Protein AF-A0A5C6MHR4-F1 (afdb_monomer)

Radius of gyration: 21.27 Å; Cα contacts (8 Å, |Δi|>4): 94; chains: 1; bounding box: 44×34×72 Å

Nearest PDB structures (foldseek):
  4ddq-assembly1_B  TM=9.505E-01  e=1.169E-05  Bacillus subtilis
  6qx2-assembly2_J  TM=9.614E-01  e=1.724E-05  Staphylococcus aureus
  4i3h-assembly1_B  TM=9.473E-01  e=3.292E-05  Streptococcus pneumoniae TIGR4
  4tma-assembly1_A  TM=9.411E-01  e=3.996E-05  Escherichia coli str. K-12 substr. MC4100
  2nov-assembly2_D  TM=8.495E-01  e=3.603E-04  Streptococcus pneumoniae

Foldseek 3Di:
DDDPPDDLVNVCVVVVADDDPQDFDWDDSVQRSVCVVPVDGDIDTHFDWDWDDDPDDIDIDTDTDDPPDDPVNVLVVVVVCVVVVVDPDDDSPPDPDDDDDDDPDDDDDDDDDDDD

Structure (mmCIF, N/CA/C/O backbone):
data_AF-A0A5C6MHR4-F1
#
_entry.id   AF-A0A5C6MHR4-F1
#
loop_
_atom_site.group_PDB
_atom_site.id
_atom_site.type_symbol
_atom_site.label_atom_id
_atom_site.label_alt_id
_atom_site.label_comp_id
_atom_site.label_asym_id
_atom_site.label_entity_id
_atom_site.label_seq_id
_atom_site.pdbx_PDB_ins_code
_atom_site.Cartn_x
_atom_site.Cartn_y
_atom_site.Cartn_z
_atom_site.occupancy
_atom_site.B_iso_or_equiv
_atom_site.auth_seq_id
_atom_site.auth_comp_id
_atom_site.auth_asym_id
_atom_site.auth_atom_id
_atom_site.pdbx_PDB_model_num
ATOM 1 N N . MET A 1 1 ? 19.657 -18.359 -23.444 1.00 44.59 1 MET A N 1
ATOM 2 C CA . MET A 1 1 ? 19.678 -17.379 -24.549 1.00 44.59 1 MET A CA 1
ATOM 3 C C . MET A 1 1 ? 19.211 -16.062 -23.973 1.00 44.59 1 MET A C 1
ATOM 5 O O . MET A 1 1 ? 18.094 -16.013 -23.486 1.00 44.59 1 MET A O 1
ATOM 9 N N . ILE A 1 2 ? 20.084 -15.060 -23.916 1.00 52.91 2 ILE A N 1
ATOM 10 C CA . ILE A 1 2 ? 19.720 -13.707 -23.485 1.00 52.91 2 ILE A CA 1
ATOM 11 C C . ILE A 1 2 ? 19.363 -12.974 -24.775 1.00 52.91 2 ILE A C 1
ATOM 13 O O . ILE A 1 2 ? 20.217 -12.885 -25.653 1.00 52.91 2 ILE A O 1
ATOM 17 N N . ALA A 1 3 ? 18.109 -12.555 -24.928 1.00 64.62 3 ALA A N 1
ATOM 18 C CA . ALA A 1 3 ? 17.693 -11.705 -26.037 1.00 64.62 3 ALA A CA 1
ATOM 19 C C . ALA A 1 3 ? 18.057 -10.254 -25.670 1.00 64.62 3 ALA A C 1
ATOM 21 O O . ALA A 1 3 ? 17.495 -9.734 -24.707 1.00 64.62 3 ALA A O 1
ATOM 22 N N . PRO A 1 4 ? 19.033 -9.623 -26.347 1.00 72.56 4 PRO A N 1
ATOM 23 C CA . PRO A 1 4 ? 19.492 -8.278 -25.998 1.00 72.56 4 PRO A CA 1
ATOM 24 C C . PRO A 1 4 ? 18.515 -7.176 -26.440 1.00 72.56 4 PRO A C 1
ATOM 26 O O . PRO A 1 4 ? 18.553 -6.085 -25.879 1.00 72.56 4 PRO A O 1
ATOM 29 N N . ASP A 1 5 ? 17.622 -7.472 -27.388 1.00 77.69 5 ASP A N 1
ATOM 30 C CA . ASP A 1 5 ? 16.669 -6.526 -27.979 1.00 77.69 5 ASP A CA 1
ATOM 31 C C . ASP A 1 5 ? 15.258 -6.703 -27.391 1.00 77.69 5 ASP A C 1
ATOM 33 O O . ASP A 1 5 ? 14.301 -6.959 -28.118 1.00 77.69 5 ASP A O 1
ATOM 37 N N . VAL A 1 6 ? 15.124 -6.631 -26.062 1.00 81.38 6 VAL A N 1
ATOM 38 C CA . VAL A 1 6 ? 13.813 -6.737 -25.400 1.00 81.38 6 VAL A CA 1
ATOM 39 C C . VAL A 1 6 ? 13.127 -5.375 -25.345 1.00 81.38 6 VAL A C 1
ATOM 41 O O . VAL A 1 6 ? 13.749 -4.359 -25.012 1.00 81.38 6 VAL A O 1
ATOM 44 N N . THR A 1 7 ? 11.833 -5.337 -25.648 1.00 85.62 7 THR A N 1
ATOM 45 C CA . THR A 1 7 ? 11.036 -4.123 -25.460 1.00 85.62 7 THR A CA 1
ATOM 46 C C . THR A 1 7 ? 10.622 -3.972 -23.995 1.00 85.62 7 THR A C 1
ATOM 48 O O . THR A 1 7 ? 10.558 -4.936 -23.232 1.00 85.62 7 THR A O 1
ATOM 51 N N . LEU A 1 8 ? 10.324 -2.740 -23.571 1.00 83.75 8 LEU A N 1
ATOM 52 C CA . LEU A 1 8 ? 9.879 -2.488 -22.197 1.00 83.75 8 LEU A CA 1
ATOM 53 C C . LEU A 1 8 ? 8.577 -3.228 -21.862 1.00 83.75 8 LEU A C 1
ATOM 55 O O . LEU A 1 8 ? 8.381 -3.638 -20.723 1.00 83.75 8 LEU A O 1
ATOM 59 N N . ASP A 1 9 ? 7.687 -3.375 -22.837 1.00 84.75 9 ASP A N 1
ATOM 60 C CA . ASP A 1 9 ? 6.383 -3.991 -22.614 1.00 84.75 9 ASP A CA 1
ATOM 61 C C . ASP A 1 9 ? 6.531 -5.505 -22.389 1.00 84.75 9 ASP A C 1
ATOM 63 O O . ASP A 1 9 ? 5.953 -6.035 -21.445 1.00 84.75 9 ASP A O 1
ATOM 67 N N . GLU A 1 10 ? 7.420 -6.170 -23.133 1.00 85.75 10 GLU A N 1
ATOM 68 C CA . GLU A 1 10 ? 7.812 -7.566 -22.878 1.00 85.75 10 GLU A CA 1
ATOM 69 C C . GLU A 1 10 ? 8.516 -7.727 -21.520 1.00 85.75 10 GLU A C 1
ATOM 71 O O . GLU A 1 10 ? 8.313 -8.715 -20.813 1.00 85.75 10 GLU A O 1
ATOM 76 N N . LEU A 1 11 ? 9.318 -6.738 -21.105 1.00 84.50 11 LEU A N 1
ATOM 77 C CA . LEU A 1 11 ? 9.938 -6.741 -19.779 1.00 84.50 11 LEU A CA 1
ATOM 78 C C . LEU A 1 11 ? 8.890 -6.633 -18.662 1.00 84.50 11 LEU A C 1
ATOM 80 O O . LEU A 1 11 ? 9.028 -7.295 -17.634 1.00 84.50 11 LEU A O 1
ATOM 84 N N . LEU A 1 12 ? 7.845 -5.830 -18.863 1.00 86.31 12 LEU A N 1
ATOM 85 C CA . LEU A 1 12 ? 6.740 -5.671 -17.916 1.00 86.31 12 LEU A CA 1
ATOM 86 C C . LEU A 1 12 ? 5.842 -6.911 -17.834 1.00 86.31 12 LEU A C 1
ATOM 88 O O . LEU A 1 12 ? 5.246 -7.148 -16.787 1.00 86.31 12 LEU A O 1
ATOM 92 N N . GLU A 1 13 ? 5.753 -7.723 -18.888 1.00 86.12 13 GLU A N 1
ATOM 93 C CA . GLU A 1 13 ? 5.050 -9.012 -18.825 1.00 86.12 13 GLU A CA 1
ATOM 94 C C . GLU A 1 13 ? 5.767 -10.010 -17.908 1.00 86.12 13 GLU A C 1
ATOM 96 O O . GLU A 1 13 ? 5.124 -10.742 -17.155 1.00 86.12 13 GLU A O 1
ATOM 101 N N . VAL A 1 14 ? 7.103 -10.016 -17.934 1.00 86.94 14 VAL A N 1
ATOM 102 C CA . VAL A 1 14 ? 7.918 -10.897 -17.083 1.00 86.94 14 VAL A CA 1
ATOM 103 C C . VAL A 1 14 ? 8.061 -10.335 -15.666 1.00 86.94 14 VAL A C 1
ATOM 105 O O . VAL A 1 14 ? 8.014 -11.085 -14.691 1.00 86.94 14 VAL A O 1
ATOM 108 N N . MET A 1 15 ? 8.240 -9.019 -15.539 1.00 85.56 15 MET A N 1
ATOM 109 C CA . MET A 1 15 ? 8.399 -8.306 -14.271 1.00 85.56 15 MET A CA 1
ATOM 110 C C . MET A 1 15 ? 7.378 -7.165 -14.162 1.00 85.56 15 MET A C 1
ATOM 112 O O . MET A 1 15 ? 7.706 -6.007 -14.432 1.00 85.56 15 MET A O 1
ATOM 116 N N . PRO A 1 16 ? 6.141 -7.465 -13.728 1.00 83.94 16 PRO A N 1
ATOM 117 C CA . PRO A 1 16 ? 5.051 -6.490 -13.706 1.00 83.94 16 PRO A CA 1
ATOM 118 C C . PRO A 1 16 ? 5.252 -5.358 -12.696 1.00 83.94 16 PRO A C 1
ATOM 120 O O . PRO A 1 16 ? 4.640 -4.299 -12.838 1.00 83.94 16 PRO A O 1
ATOM 123 N N . GLY A 1 17 ? 6.089 -5.547 -11.675 1.00 84.62 17 GLY A N 1
ATOM 124 C CA . GLY A 1 17 ? 6.376 -4.505 -10.703 1.00 84.62 17 GLY A CA 1
ATOM 125 C C . GLY A 1 17 ? 7.221 -4.962 -9.517 1.00 84.62 17 GLY A C 1
ATOM 126 O O . GLY A 1 17 ? 7.592 -6.133 -9.424 1.00 84.62 17 GLY A O 1
ATOM 127 N N . PRO A 1 18 ? 7.540 -4.026 -8.611 1.00 85.06 18 PRO A N 1
ATOM 128 C CA . PRO A 1 18 ? 8.306 -4.310 -7.407 1.00 85.06 18 PRO A CA 1
ATOM 129 C C . PRO A 1 18 ? 7.481 -5.123 -6.405 1.00 85.06 18 PRO A C 1
ATOM 131 O O . PRO A 1 18 ? 6.302 -4.842 -6.191 1.00 85.06 18 PRO A O 1
ATOM 134 N N . ASP A 1 19 ? 8.130 -6.088 -5.762 1.00 87.50 19 ASP A N 1
ATOM 135 C CA . ASP A 1 19 ? 7.542 -6.872 -4.681 1.00 87.50 19 ASP A CA 1
ATOM 136 C C . ASP A 1 19 ? 7.956 -6.288 -3.324 1.00 87.50 19 ASP A C 1
ATOM 138 O O . ASP A 1 19 ? 9.141 -6.049 -3.070 1.00 87.50 19 ASP A O 1
ATOM 142 N N . PHE A 1 20 ? 6.977 -6.011 -2.461 1.00 88.25 20 PHE A N 1
ATOM 143 C CA . PHE A 1 20 ? 7.213 -5.455 -1.130 1.00 88.25 20 PHE A CA 1
ATOM 144 C C . PHE A 1 20 ? 7.001 -6.549 -0.077 1.00 88.25 20 PHE A C 1
ATOM 146 O O . PHE A 1 20 ? 5.938 -7.167 -0.057 1.00 88.25 20 PHE A O 1
ATOM 153 N N . PRO A 1 21 ? 7.938 -6.7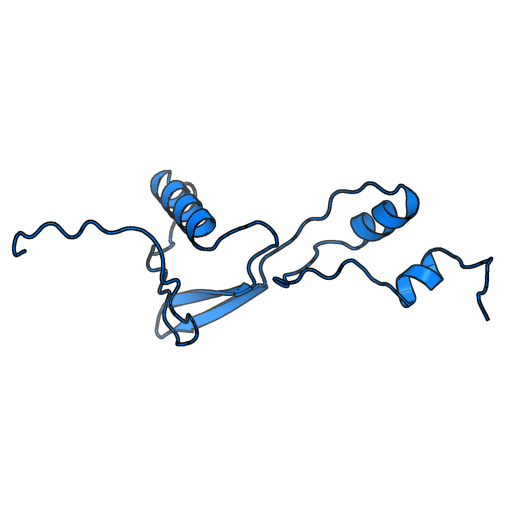53 0.870 1.00 85.31 21 PRO A N 1
ATOM 154 C CA . PRO A 1 21 ? 7.874 -7.867 1.824 1.00 85.31 21 PRO A CA 1
ATOM 155 C C . PRO A 1 21 ? 6.682 -7.781 2.790 1.00 85.31 21 PRO A C 1
ATOM 157 O O . PRO A 1 21 ? 6.264 -8.784 3.358 1.00 85.31 21 PRO A O 1
ATOM 160 N N . THR A 1 22 ? 6.138 -6.581 2.992 1.00 83.19 22 THR A N 1
ATOM 161 C CA . THR A 1 22 ? 4.959 -6.323 3.831 1.00 83.19 22 THR A CA 1
ATOM 162 C C . THR A 1 22 ? 3.639 -6.438 3.060 1.00 83.19 22 THR A C 1
ATOM 164 O O . THR A 1 22 ? 2.573 -6.268 3.650 1.00 83.19 22 THR A O 1
ATOM 167 N N . GLY A 1 23 ? 3.699 -6.705 1.751 1.00 85.62 23 GLY A N 1
ATOM 168 C CA . GLY A 1 23 ? 2.551 -6.701 0.854 1.00 85.62 23 GLY A CA 1
ATOM 169 C C . GLY A 1 23 ? 2.026 -5.292 0.575 1.00 85.62 23 GLY A C 1
ATOM 170 O O . GLY A 1 23 ? 2.780 -4.318 0.485 1.00 85.62 23 GLY A O 1
ATOM 171 N N . GLY A 1 24 ? 0.707 -5.184 0.441 1.00 86.19 24 GLY A N 1
ATOM 172 C CA . GLY A 1 24 ? 0.004 -3.970 0.062 1.00 86.19 24 GLY A CA 1
ATOM 173 C C . GLY A 1 24 ? -0.427 -3.960 -1.402 1.00 86.19 24 GLY A C 1
ATOM 174 O O . GLY A 1 24 ? -0.278 -4.920 -2.157 1.00 86.19 24 GLY A O 1
ATOM 175 N N . ILE A 1 25 ? -1.035 -2.847 -1.793 1.00 88.38 25 ILE A N 1
ATOM 176 C CA . ILE A 1 25 ? -1.593 -2.642 -3.125 1.00 88.38 25 ILE A CA 1
ATOM 177 C C . ILE A 1 25 ? -0.890 -1.438 -3.742 1.00 88.38 25 ILE A C 1
ATOM 179 O O . ILE A 1 25 ? -0.979 -0.327 -3.214 1.00 88.38 25 ILE A O 1
ATOM 183 N N . ILE A 1 26 ? -0.203 -1.652 -4.865 1.00 89.75 26 ILE A N 1
ATOM 184 C CA . ILE A 1 26 ? 0.359 -0.559 -5.660 1.00 89.75 26 ILE A CA 1
ATOM 185 C C . ILE A 1 26 ? -0.777 0.089 -6.451 1.00 89.75 26 ILE A C 1
ATOM 187 O O . ILE A 1 26 ? -1.429 -0.541 -7.284 1.00 89.75 26 ILE A O 1
ATOM 191 N N . CYS A 1 27 ? -1.018 1.366 -6.188 1.00 86.44 27 CYS A N 1
ATOM 192 C CA . CYS A 1 27 ? -2.034 2.148 -6.870 1.00 86.44 27 CYS A CA 1
ATOM 193 C C . CYS A 1 27 ? -1.452 2.761 -8.150 1.00 86.44 27 CYS A C 1
ATOM 195 O O . CYS A 1 27 ? -0.775 3.787 -8.107 1.00 86.44 27 CYS A O 1
ATOM 197 N N . GLY A 1 28 ? -1.777 2.152 -9.293 1.00 83.12 28 GLY A N 1
ATOM 198 C CA . GLY A 1 28 ? -1.487 2.682 -10.627 1.00 83.12 28 GLY A CA 1
ATOM 199 C C . GLY A 1 28 ? -0.220 2.112 -11.274 1.00 83.12 28 GLY A C 1
ATOM 200 O O . GLY A 1 28 ? 0.865 2.145 -10.703 1.00 83.12 28 GLY A O 1
ATOM 201 N N . GLY A 1 29 ? -0.353 1.635 -12.517 1.00 83.12 29 GLY A N 1
ATOM 202 C CA . GLY A 1 29 ? 0.748 1.025 -13.276 1.00 83.12 29 GLY A CA 1
ATOM 203 C C . GLY A 1 29 ? 1.687 2.019 -13.971 1.00 83.12 29 GLY A C 1
ATOM 204 O O . GLY A 1 29 ? 2.829 1.678 -14.271 1.00 83.12 29 GLY A O 1
ATOM 205 N N . MET A 1 30 ? 1.259 3.269 -14.195 1.00 85.62 30 MET A N 1
ATOM 206 C CA . MET A 1 30 ? 2.107 4.266 -14.873 1.00 85.62 30 MET A CA 1
ATOM 207 C C . MET A 1 30 ? 3.377 4.589 -14.085 1.00 85.62 30 MET A C 1
ATOM 209 O O . MET A 1 30 ? 4.440 4.744 -14.682 1.00 85.62 30 MET A O 1
ATOM 213 N N . GLY A 1 31 ? 3.285 4.635 -12.751 1.00 87.06 31 GLY A N 1
ATOM 214 C CA . GLY A 1 31 ? 4.449 4.863 -11.898 1.00 87.06 31 GLY A CA 1
ATOM 215 C C . GLY A 1 31 ? 5.501 3.768 -12.061 1.00 87.06 31 GLY A C 1
ATOM 216 O O . GLY A 1 31 ? 6.693 4.064 -12.069 1.00 87.06 31 GLY A O 1
ATOM 217 N N . ILE A 1 32 ? 5.073 2.522 -12.273 1.00 90.12 32 ILE A N 1
ATOM 218 C CA . ILE A 1 32 ? 5.970 1.381 -12.477 1.00 90.12 32 ILE A CA 1
ATOM 219 C C . ILE A 1 32 ? 6.656 1.491 -13.843 1.00 90.12 32 ILE A C 1
ATOM 221 O O . ILE A 1 32 ? 7.881 1.440 -13.925 1.00 90.12 32 ILE A O 1
ATOM 225 N N . ARG A 1 33 ? 5.883 1.735 -14.910 1.00 88.88 33 ARG A N 1
ATOM 226 C CA . ARG A 1 33 ? 6.426 1.898 -16.269 1.00 88.88 33 ARG A CA 1
ATOM 227 C C . ARG A 1 33 ? 7.448 3.033 -16.344 1.00 88.88 33 ARG A C 1
ATOM 229 O O . ARG A 1 33 ? 8.516 2.869 -16.925 1.00 88.88 33 ARG A O 1
ATOM 236 N N . GLN A 1 34 ? 7.146 4.170 -15.718 1.00 89.75 34 GLN A N 1
ATOM 237 C CA . GLN A 1 34 ? 8.075 5.293 -15.642 1.00 89.75 34 GLN A CA 1
ATOM 238 C C . GLN A 1 34 ? 9.329 4.938 -14.832 1.00 89.75 34 GLN A C 1
ATOM 240 O O . GLN A 1 34 ? 10.419 5.331 -15.236 1.00 89.75 34 GLN A O 1
ATOM 245 N N . ALA A 1 35 ? 9.201 4.164 -13.747 1.00 91.00 35 ALA A N 1
ATOM 246 C CA . ALA A 1 35 ? 10.344 3.712 -12.950 1.00 91.00 35 ALA A CA 1
ATOM 247 C C . ALA A 1 35 ? 11.349 2.933 -13.803 1.00 91.00 35 ALA A C 1
ATOM 249 O O . ALA A 1 35 ? 12.545 3.190 -13.721 1.00 91.00 35 ALA A O 1
ATOM 250 N N . TYR A 1 36 ? 10.864 2.020 -14.645 1.00 88.81 36 TYR A N 1
ATOM 251 C CA . TYR A 1 36 ? 11.724 1.221 -15.517 1.00 88.81 36 TYR A CA 1
ATOM 252 C C . TYR A 1 36 ? 12.325 2.025 -16.678 1.00 88.81 36 TYR A C 1
ATOM 254 O O . TYR A 1 36 ? 13.429 1.717 -17.113 1.00 88.81 36 TYR A O 1
ATOM 262 N N . LEU A 1 37 ? 11.645 3.075 -17.151 1.00 88.50 37 LEU A N 1
ATOM 263 C CA . LEU A 1 37 ? 12.159 3.958 -18.206 1.00 88.50 37 LEU A CA 1
ATOM 264 C C . LEU A 1 37 ? 13.245 4.916 -17.713 1.00 88.50 37 LEU A C 1
ATOM 266 O O . LEU A 1 37 ? 14.266 5.095 -18.370 1.00 88.50 37 LEU A O 1
ATOM 270 N N . THR A 1 38 ? 12.998 5.595 -16.593 1.00 90.12 38 THR A N 1
ATOM 271 C CA . THR A 1 38 ? 13.829 6.720 -16.131 1.00 90.12 38 THR A CA 1
ATOM 272 C C . THR A 1 38 ? 14.700 6.365 -14.927 1.00 90.12 38 THR A C 1
ATOM 274 O O . THR A 1 38 ? 15.547 7.163 -14.526 1.00 90.12 38 THR A O 1
ATOM 277 N N . GLY A 1 39 ? 14.460 5.211 -14.296 1.00 87.94 39 GLY A N 1
ATOM 278 C CA . GLY A 1 39 ? 15.055 4.822 -13.016 1.00 87.94 39 GLY A CA 1
ATOM 279 C C . GLY A 1 39 ? 14.495 5.583 -11.809 1.00 87.94 39 GLY A C 1
ATOM 280 O O . GLY A 1 39 ? 14.954 5.368 -10.688 1.00 87.94 39 GLY A O 1
ATOM 281 N N . ARG A 1 40 ? 13.538 6.503 -12.006 1.00 87.00 40 ARG A N 1
ATOM 282 C CA . ARG A 1 40 ? 12.958 7.334 -10.942 1.00 87.00 40 ARG A CA 1
ATOM 283 C C . ARG A 1 40 ? 11.464 7.519 -11.147 1.00 87.00 40 ARG A C 1
ATOM 285 O O . ARG A 1 40 ? 11.031 8.131 -12.124 1.00 87.00 40 ARG A O 1
ATOM 292 N N . SER A 1 41 ? 10.680 7.082 -10.175 1.00 90.62 41 SER A N 1
ATOM 293 C CA . SER A 1 41 ? 9.256 7.387 -10.124 1.00 90.62 41 SER A CA 1
ATOM 294 C C . SER A 1 41 ? 8.737 7.422 -8.689 1.00 90.62 41 SER A C 1
ATOM 296 O O . SER A 1 41 ? 9.429 7.032 -7.747 1.00 90.62 41 SER A O 1
ATOM 298 N N . THR A 1 42 ? 7.505 7.903 -8.539 1.00 89.38 42 THR A N 1
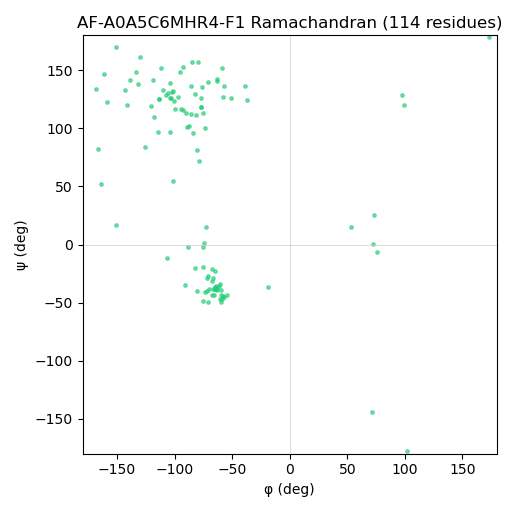ATOM 299 C CA . THR A 1 42 ? 6.762 7.872 -7.279 1.00 89.38 42 THR A CA 1
ATOM 300 C C . THR A 1 42 ? 5.709 6.775 -7.366 1.00 89.38 42 THR A C 1
ATOM 302 O O . THR A 1 42 ? 4.897 6.768 -8.292 1.00 89.38 42 THR A O 1
ATOM 305 N N . LEU A 1 43 ? 5.707 5.865 -6.392 1.00 89.06 43 LEU A N 1
ATOM 306 C CA . LEU A 1 43 ? 4.718 4.796 -6.274 1.00 89.06 43 LEU A CA 1
ATOM 307 C C . LEU A 1 43 ? 3.812 5.070 -5.075 1.00 89.06 43 LEU A C 1
ATOM 309 O O . LEU A 1 43 ? 4.290 5.382 -3.986 1.00 89.06 43 LEU A O 1
ATOM 313 N N . ALA A 1 44 ? 2.502 4.943 -5.275 1.00 89.75 44 ALA A N 1
ATOM 314 C CA . ALA A 1 44 ? 1.530 5.032 -4.197 1.00 89.75 44 ALA A CA 1
ATOM 315 C C . ALA A 1 44 ? 1.217 3.625 -3.680 1.00 89.75 44 ALA A C 1
ATOM 317 O O . ALA A 1 44 ? 0.677 2.799 -4.415 1.00 89.75 44 ALA A O 1
ATOM 318 N N . LEU A 1 45 ? 1.546 3.363 -2.415 1.00 90.12 45 LEU A N 1
ATOM 319 C CA . LEU A 1 45 ? 1.229 2.109 -1.736 1.00 90.12 45 LEU A CA 1
ATOM 320 C C . LEU A 1 45 ? 0.026 2.287 -0.820 1.00 90.12 45 LEU A C 1
ATOM 322 O O . LEU A 1 45 ? -0.033 3.226 -0.027 1.00 90.12 45 LEU A O 1
ATOM 326 N N . ARG A 1 46 ? -0.923 1.358 -0.916 1.00 90.81 46 ARG A N 1
ATOM 327 C CA . ARG A 1 46 ? -2.128 1.318 -0.093 1.00 90.81 46 ARG A CA 1
ATOM 328 C C . ARG A 1 46 ? -2.176 0.033 0.729 1.00 90.81 46 ARG A C 1
ATOM 330 O O . ARG A 1 46 ? -1.846 -1.042 0.236 1.00 90.81 46 ARG A O 1
ATOM 337 N N . SER A 1 47 ? -2.651 0.148 1.965 1.00 91.88 47 SER A N 1
ATOM 338 C CA . SER A 1 47 ? -2.955 -0.987 2.837 1.00 91.88 47 SER A CA 1
ATOM 339 C C . SER A 1 47 ? -4.065 -1.860 2.251 1.00 91.88 47 SER A C 1
ATOM 341 O O . SER A 1 47 ? -5.066 -1.341 1.739 1.00 91.88 47 SER A O 1
ATOM 343 N N . ARG A 1 48 ? -3.943 -3.184 2.376 1.00 89.75 48 ARG A N 1
ATOM 344 C CA . ARG A 1 48 ? -5.059 -4.087 2.084 1.00 89.75 48 ARG A CA 1
ATOM 345 C C . ARG A 1 48 ? -6.040 -4.048 3.252 1.00 89.75 48 ARG A C 1
ATOM 347 O O . ARG A 1 48 ? -5.654 -4.217 4.408 1.00 89.75 48 ARG A O 1
ATOM 354 N N . THR A 1 49 ? -7.301 -3.774 2.940 1.00 91.19 49 THR A N 1
ATOM 355 C CA . THR A 1 49 ? -8.366 -3.584 3.929 1.00 91.19 49 THR A CA 1
ATOM 356 C C . THR A 1 49 ? -9.641 -4.259 3.467 1.00 91.19 49 THR A C 1
ATOM 358 O O . THR A 1 49 ? -9.994 -4.140 2.290 1.00 91.19 49 THR A O 1
ATOM 361 N N . HIS A 1 50 ? -10.373 -4.869 4.389 1.00 90.00 50 HIS A N 1
ATOM 362 C CA . HIS A 1 50 ? -11.721 -5.374 4.156 1.00 90.00 50 HIS A CA 1
ATOM 363 C C . HIS A 1 50 ? -12.674 -4.898 5.254 1.00 90.00 50 HIS A C 1
ATOM 365 O O . HIS A 1 50 ? -12.252 -4.443 6.317 1.00 90.00 50 HIS A O 1
ATOM 371 N N . PHE A 1 51 ? -13.968 -4.956 4.957 1.00 89.38 51 PHE A N 1
ATOM 372 C CA . PHE A 1 51 ? -15.024 -4.579 5.888 1.00 89.38 51 PHE A CA 1
ATOM 373 C C . PHE A 1 51 ? -15.654 -5.840 6.467 1.00 89.38 51 PHE A C 1
ATOM 375 O O . PHE A 1 51 ? -16.023 -6.748 5.721 1.00 89.38 51 PHE A O 1
ATOM 382 N N . GLU A 1 52 ? -15.788 -5.880 7.785 1.00 87.19 52 GLU A N 1
ATOM 383 C CA . GLU A 1 52 ? -16.541 -6.900 8.504 1.00 87.19 52 GLU A CA 1
ATOM 384 C C . GLU A 1 52 ? -17.746 -6.231 9.161 1.00 87.19 52 GLU A C 1
ATOM 386 O O . GLU A 1 52 ? -17.604 -5.261 9.906 1.00 87.19 52 GLU A O 1
ATOM 391 N N . THR A 1 53 ? -18.948 -6.731 8.882 1.00 84.06 53 THR A N 1
ATOM 392 C CA . THR A 1 53 ? -20.159 -6.263 9.558 1.00 84.06 53 THR A CA 1
ATOM 393 C C . THR A 1 53 ? -20.364 -7.109 10.807 1.00 84.06 53 THR A C 1
ATOM 395 O O . THR A 1 53 ? -20.847 -8.240 10.738 1.00 84.06 53 THR A O 1
ATOM 398 N N . GLU A 1 54 ? -19.991 -6.572 11.966 1.00 79.75 54 GLU A N 1
ATOM 399 C CA . GLU A 1 54 ? -20.428 -7.130 13.243 1.00 79.75 54 GLU A CA 1
ATOM 400 C C . GLU A 1 54 ? -21.806 -6.572 13.607 1.00 79.75 54 GLU A C 1
ATOM 402 O O . GLU A 1 54 ? -22.193 -5.512 13.130 1.00 79.75 54 GLU A O 1
ATOM 407 N N . LYS A 1 55 ? -22.538 -7.300 14.462 1.00 72.50 55 LYS A N 1
ATOM 408 C CA . LYS A 1 55 ? -23.953 -7.157 14.882 1.00 72.50 55 LYS A CA 1
ATOM 409 C C . LYS A 1 55 ? -24.673 -5.809 14.671 1.00 72.50 55 LYS A C 1
ATOM 411 O O . LYS A 1 55 ? -25.865 -5.862 14.413 1.00 72.50 55 LYS A O 1
ATOM 416 N N . ASN A 1 56 ? -24.019 -4.653 14.824 1.00 72.88 56 ASN A N 1
ATOM 417 C CA . ASN A 1 56 ? -24.546 -3.323 14.472 1.00 72.88 56 ASN A CA 1
ATOM 418 C C . ASN A 1 56 ? -23.451 -2.300 14.068 1.00 72.88 56 ASN A C 1
ATOM 420 O O . ASN A 1 56 ? -23.696 -1.094 14.102 1.00 72.88 56 ASN A O 1
ATOM 424 N N . SER A 1 57 ? -22.234 -2.736 13.733 1.00 77.69 57 SER A N 1
ATOM 425 C CA . SER A 1 57 ? -21.110 -1.841 13.427 1.00 77.69 57 SER A CA 1
ATOM 426 C C . SER A 1 57 ? -20.231 -2.385 12.308 1.00 77.69 57 SER A C 1
ATOM 428 O O . SER A 1 57 ? -19.799 -3.537 12.362 1.00 77.69 57 SER A O 1
ATOM 430 N N . ASP A 1 58 ? -19.905 -1.518 11.352 1.00 82.56 58 ASP A N 1
ATOM 431 C CA . ASP A 1 58 ? -18.905 -1.806 10.329 1.00 82.56 58 ASP A CA 1
ATOM 432 C C . ASP A 1 58 ? -17.506 -1.665 10.931 1.00 82.56 58 ASP A C 1
ATOM 434 O O . ASP A 1 58 ? -17.108 -0.590 11.389 1.00 82.56 58 ASP A O 1
ATOM 438 N N . VAL A 1 59 ? -16.760 -2.764 10.932 1.00 84.31 59 VAL A N 1
ATOM 439 C CA . VAL A 1 59 ? -15.375 -2.821 11.387 1.00 84.31 59 VAL A CA 1
ATOM 440 C C . VAL A 1 59 ? -14.472 -2.853 10.163 1.00 84.31 59 VAL A C 1
ATOM 442 O O . VAL A 1 59 ? -14.622 -3.689 9.273 1.00 84.31 59 VAL A O 1
ATOM 445 N N . ILE A 1 60 ? -13.520 -1.923 10.114 1.00 86.75 60 ILE A N 1
ATOM 446 C CA . ILE A 1 60 ? -12.495 -1.896 9.072 1.00 86.75 60 ILE A CA 1
ATOM 447 C C . ILE A 1 60 ? -11.318 -2.721 9.570 1.00 86.75 60 ILE A C 1
ATOM 449 O O . ILE A 1 60 ? -10.638 -2.326 10.517 1.00 86.75 60 ILE A O 1
ATOM 453 N N . VAL A 1 61 ? -11.069 -3.852 8.920 1.00 87.50 61 VAL A N 1
ATOM 454 C CA . VAL A 1 61 ? -9.935 -4.718 9.234 1.00 87.50 61 VAL A CA 1
ATOM 455 C C . VAL A 1 61 ? -8.835 -4.464 8.212 1.00 87.50 61 VAL A C 1
ATOM 457 O O . VAL A 1 61 ? -9.041 -4.551 7.001 1.00 87.50 61 VAL A O 1
ATOM 460 N N . VAL A 1 62 ? -7.653 -4.108 8.710 1.00 88.19 62 VAL A N 1
ATOM 461 C CA . VAL A 1 62 ? -6.453 -3.883 7.899 1.00 88.19 62 VAL A CA 1
ATOM 462 C C . VAL A 1 62 ? -5.590 -5.137 7.981 1.00 88.19 62 VAL A C 1
ATOM 464 O O . VAL A 1 62 ? -5.130 -5.487 9.064 1.00 88.19 62 VAL A O 1
ATOM 467 N N . THR A 1 63 ? -5.381 -5.822 6.857 1.00 88.19 63 THR A N 1
ATOM 468 C CA . THR A 1 63 ? -4.632 -7.090 6.818 1.00 88.19 63 THR A CA 1
ATOM 469 C C . THR A 1 63 ? -3.146 -6.884 6.560 1.00 88.19 63 THR A C 1
ATOM 471 O O . THR A 1 63 ? -2.321 -7.626 7.079 1.00 88.19 63 THR A O 1
ATOM 474 N N . GLU A 1 64 ? -2.799 -5.880 5.755 1.00 88.44 64 GLU A N 1
ATOM 475 C CA . GLU A 1 64 ? -1.425 -5.599 5.326 1.00 88.44 64 GLU A CA 1
ATOM 476 C C . GLU A 1 64 ? -1.122 -4.114 5.514 1.00 88.44 64 GLU A C 1
ATOM 478 O O . GLU A 1 64 ? -1.949 -3.256 5.186 1.00 88.44 64 GLU A O 1
ATOM 483 N N . ILE A 1 65 ? 0.074 -3.811 6.016 1.00 87.56 65 ILE A N 1
ATOM 484 C CA . ILE A 1 65 ? 0.552 -2.446 6.247 1.00 87.56 65 ILE A CA 1
ATOM 485 C C . ILE A 1 65 ? 1.565 -2.082 5.147 1.00 87.56 65 ILE A C 1
ATOM 487 O O . ILE A 1 65 ? 2.388 -2.924 4.783 1.00 87.56 65 ILE A O 1
ATOM 491 N N . PRO A 1 66 ? 1.531 -0.849 4.604 1.00 88.94 66 PRO A N 1
ATOM 492 C CA . PRO A 1 66 ? 2.475 -0.412 3.587 1.00 88.94 66 PRO A CA 1
ATOM 493 C C . PRO A 1 66 ? 3.924 -0.493 4.058 1.00 88.94 66 PRO A C 1
ATOM 495 O O . PRO A 1 66 ? 4.233 -0.320 5.239 1.00 88.94 66 PRO A O 1
ATOM 498 N N . TYR A 1 67 ? 4.821 -0.688 3.098 1.00 86.69 67 TYR A N 1
ATOM 499 C CA . TYR A 1 67 ? 6.252 -0.722 3.353 1.00 86.69 67 TYR A CA 1
ATOM 500 C C . TYR A 1 67 ? 6.722 0.587 4.015 1.00 86.69 67 TYR A C 1
ATOM 502 O O . TYR A 1 67 ? 6.331 1.672 3.588 1.00 86.69 67 TYR A O 1
ATOM 510 N N . MET A 1 68 ? 7.572 0.477 5.043 1.00 86.50 68 MET A N 1
ATOM 511 C CA . MET A 1 68 ? 8.102 1.566 5.893 1.00 86.50 68 MET A CA 1
ATOM 512 C C . MET A 1 68 ? 7.153 2.159 6.950 1.00 86.50 68 MET A C 1
ATOM 514 O O . MET A 1 68 ? 7.610 2.944 7.786 1.00 86.50 68 MET A O 1
ATOM 518 N N . GLU A 1 69 ? 5.874 1.780 6.982 1.00 89.50 69 GLU A N 1
ATOM 519 C CA . GLU A 1 69 ? 4.965 2.186 8.060 1.00 89.50 69 GLU A CA 1
ATOM 520 C C . GLU A 1 69 ? 4.894 1.113 9.157 1.00 89.50 69 GLU A C 1
ATOM 522 O O . GLU A 1 69 ? 5.022 -0.084 8.905 1.00 89.50 69 GLU A O 1
ATOM 527 N N . THR A 1 70 ? 4.682 1.543 10.403 1.00 87.69 70 THR A N 1
ATOM 528 C CA . THR A 1 70 ? 4.466 0.641 11.544 1.00 87.69 70 THR A CA 1
ATOM 529 C C . THR A 1 70 ? 3.033 0.764 12.043 1.00 87.69 70 THR A C 1
ATOM 531 O O . THR A 1 70 ? 2.410 1.823 11.931 1.00 87.69 70 THR A O 1
ATOM 534 N N . ARG A 1 71 ? 2.506 -0.312 12.637 1.00 82.31 71 ARG A N 1
ATOM 535 C CA . ARG A 1 71 ? 1.154 -0.323 13.218 1.00 82.31 71 ARG A CA 1
ATOM 536 C C . ARG A 1 71 ? 0.958 0.812 14.227 1.00 82.31 71 ARG A C 1
ATOM 538 O O . ARG A 1 71 ? -0.065 1.489 14.194 1.00 82.31 71 ARG A O 1
ATOM 545 N N . ASP A 1 72 ? 1.948 1.036 15.085 1.00 87.75 72 ASP A N 1
ATOM 546 C CA . ASP A 1 72 ? 1.844 2.011 16.172 1.00 87.75 72 ASP A CA 1
ATOM 547 C C . ASP A 1 72 ? 1.844 3.454 15.642 1.00 87.75 72 ASP A C 1
ATOM 549 O O . ASP A 1 72 ? 1.032 4.261 16.083 1.00 87.75 72 ASP A O 1
ATOM 553 N N . ARG A 1 73 ? 2.645 3.758 14.605 1.00 87.75 73 ARG A N 1
ATOM 554 C CA . ARG A 1 73 ? 2.624 5.074 13.934 1.00 87.75 73 ARG A CA 1
ATOM 555 C C . ARG A 1 73 ? 1.283 5.366 13.270 1.00 87.75 73 ARG A C 1
ATOM 557 O O . ARG A 1 73 ? 0.821 6.503 13.282 1.00 87.75 73 ARG A O 1
ATOM 564 N N . ILE A 1 74 ? 0.661 4.356 12.661 1.00 87.69 74 ILE A N 1
ATOM 565 C CA . ILE A 1 74 ? -0.668 4.506 12.053 1.00 87.69 74 ILE A CA 1
ATOM 566 C C . ILE A 1 74 ? -1.708 4.775 13.140 1.00 87.69 74 ILE A C 1
ATOM 568 O O . ILE A 1 74 ? -2.535 5.668 12.981 1.00 87.69 74 ILE A O 1
ATOM 572 N N . ARG A 1 75 ? -1.643 4.041 14.255 1.00 86.56 75 ARG A N 1
ATOM 573 C CA . ARG A 1 75 ? -2.539 4.233 15.397 1.00 86.56 75 ARG A CA 1
ATOM 574 C C . ARG A 1 75 ? -2.431 5.644 15.975 1.00 86.56 75 ARG A C 1
ATOM 576 O O . ARG A 1 75 ? -3.452 6.304 16.109 1.00 86.56 75 ARG A O 1
ATOM 583 N N . GLU A 1 76 ? -1.218 6.119 16.237 1.00 88.94 76 GLU A N 1
ATOM 584 C CA . GLU A 1 76 ? -0.973 7.467 16.760 1.00 88.94 76 GLU A CA 1
ATOM 585 C C . GLU A 1 76 ? -1.524 8.547 15.813 1.00 88.94 76 GLU A C 1
ATOM 587 O O . GLU A 1 76 ? -2.266 9.434 16.232 1.00 88.94 76 GLU A O 1
ATOM 592 N N . LYS A 1 77 ? -1.254 8.431 14.504 1.00 88.81 77 LYS A N 1
ATOM 593 C CA . LYS A 1 77 ? -1.811 9.346 13.492 1.00 88.81 77 LYS A CA 1
ATOM 594 C C . LYS A 1 77 ? -3.344 9.324 13.476 1.00 88.81 77 LYS A C 1
ATOM 596 O O . LYS A 1 77 ? -3.961 10.372 13.308 1.00 88.81 77 LYS A O 1
ATOM 601 N N . LEU A 1 78 ? -3.971 8.157 13.633 1.00 87.75 78 LEU A N 1
ATOM 602 C CA . LEU A 1 78 ? -5.431 8.040 13.688 1.00 87.75 78 LEU A CA 1
ATOM 603 C C . LEU A 1 78 ? -6.007 8.695 14.947 1.00 87.75 78 LEU A C 1
ATOM 605 O O . LEU A 1 78 ? -6.997 9.415 14.847 1.00 87.75 78 LEU A O 1
ATOM 609 N N . GLU A 1 79 ? -5.385 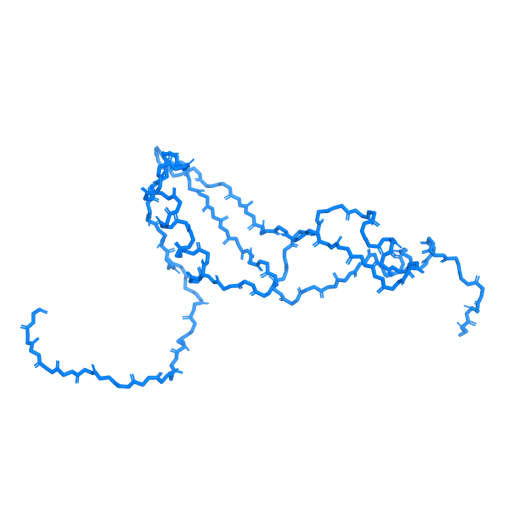8.480 16.106 1.00 86.88 79 GLU A N 1
ATOM 610 C CA . GLU A 1 79 ? -5.793 9.091 17.376 1.00 86.88 79 GLU A CA 1
ATOM 611 C C . GLU A 1 79 ? -5.732 10.625 17.296 1.00 86.88 79 GLU A C 1
ATOM 613 O O . GLU A 1 79 ? -6.699 11.296 17.661 1.00 86.88 79 GLU A O 1
ATOM 618 N N . LEU A 1 80 ? -4.665 11.176 16.708 1.00 89.50 80 LEU A N 1
ATOM 619 C CA . LEU A 1 80 ? -4.538 12.615 16.449 1.00 89.50 80 LEU A CA 1
ATOM 620 C C . LEU A 1 80 ? -5.649 13.142 15.527 1.00 89.50 80 LEU A C 1
ATOM 622 O O . LEU A 1 80 ? -6.287 14.144 15.834 1.00 89.50 80 LEU A O 1
ATOM 626 N N . LEU A 1 81 ? -5.938 12.452 14.419 1.00 89.06 81 LEU A N 1
ATOM 627 C CA . LEU A 1 81 ? -6.967 12.881 13.459 1.00 89.06 81 LEU A CA 1
ATOM 628 C C . LEU A 1 81 ? -8.394 12.825 14.023 1.00 89.06 81 LEU A C 1
ATOM 630 O O . LEU A 1 81 ? -9.257 13.593 13.587 1.00 89.06 81 LEU A O 1
ATOM 634 N N . VAL A 1 82 ? -8.649 11.916 14.966 1.00 87.75 82 VAL A N 1
ATOM 635 C CA . VAL A 1 82 ? -9.915 11.849 15.708 1.00 87.75 82 VAL A CA 1
ATOM 636 C C . VAL A 1 82 ? -10.002 12.994 16.718 1.00 87.75 82 VAL A C 1
ATOM 638 O O . VAL A 1 82 ? -11.056 13.619 16.821 1.00 87.75 82 VAL A O 1
ATOM 641 N N . ALA A 1 83 ? -8.904 13.317 17.409 1.00 86.25 83 ALA A N 1
ATOM 642 C CA . ALA A 1 83 ? -8.840 14.447 18.339 1.00 86.25 83 ALA A CA 1
ATOM 643 C C . ALA A 1 83 ? -9.016 15.808 17.638 1.00 86.25 83 ALA A C 1
ATOM 645 O O . ALA A 1 83 ? -9.676 16.692 18.174 1.00 86.25 83 ALA A O 1
ATOM 646 N N . GLU A 1 84 ? -8.491 15.963 16.417 1.00 91.38 84 GLU A N 1
ATOM 647 C CA . GLU A 1 84 ? -8.684 17.151 15.566 1.00 91.38 84 GLU A CA 1
ATOM 648 C C . GLU A 1 84 ? -10.090 17.234 14.929 1.00 91.38 84 GLU A C 1
ATOM 650 O O . GLU A 1 84 ? -10.353 18.130 14.128 1.00 91.38 84 GLU A O 1
ATOM 655 N N . GLU A 1 85 ? -10.985 16.278 15.214 1.00 84.25 85 GLU A N 1
ATOM 656 C CA . GLU A 1 85 ? -12.326 16.126 14.622 1.00 84.25 85 GLU A CA 1
ATOM 657 C C . GLU A 1 85 ? -12.371 16.086 13.080 1.00 84.25 85 GLU A C 1
ATOM 659 O O . GLU A 1 85 ? -13.440 16.198 12.464 1.00 84.25 85 GLU A O 1
ATOM 664 N N . ARG A 1 86 ? -11.224 15.878 12.423 1.00 85.75 86 ARG A N 1
ATOM 665 C CA . ARG A 1 86 ? -11.128 15.773 10.959 1.00 85.75 86 ARG A CA 1
ATOM 666 C C . ARG A 1 86 ? -11.811 14.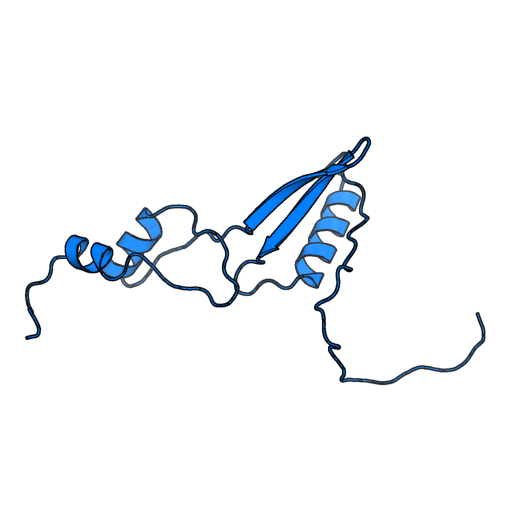517 10.444 1.00 85.75 86 ARG A C 1
ATOM 668 O O . ARG A 1 86 ? -12.342 14.514 9.335 1.00 85.75 86 ARG A O 1
ATOM 675 N N . ILE A 1 87 ? -11.800 13.459 11.252 1.00 81.31 87 ILE A N 1
ATOM 676 C CA . ILE A 1 87 ? -12.471 12.200 10.958 1.00 81.31 87 ILE A CA 1
ATOM 677 C C . ILE A 1 87 ? -13.540 11.953 12.019 1.00 81.31 87 ILE A C 1
ATOM 679 O O . ILE A 1 87 ? -13.246 11.663 13.175 1.00 81.31 87 ILE A O 1
ATOM 683 N N . LYS A 1 88 ? -14.804 12.062 11.609 1.00 77.44 88 LYS A N 1
ATOM 684 C CA . LYS A 1 88 ? -15.963 11.842 12.478 1.00 77.44 88 LYS A CA 1
ATOM 685 C C . LYS A 1 88 ? -16.431 10.391 12.375 1.00 77.44 88 LYS A C 1
ATOM 687 O O . LYS A 1 88 ? -16.312 9.771 11.321 1.00 77.44 88 LYS A O 1
ATOM 692 N N . ARG A 1 89 ? -17.049 9.885 13.449 1.00 70.44 89 ARG A N 1
ATOM 693 C CA . ARG A 1 89 ? -17.772 8.596 13.477 1.00 70.44 89 ARG A CA 1
ATOM 694 C C . ARG A 1 89 ? -16.901 7.325 13.446 1.00 70.44 89 ARG A C 1
ATOM 696 O O . ARG A 1 89 ? -17.393 6.272 13.051 1.00 70.44 89 ARG A O 1
ATOM 703 N N . ILE A 1 90 ? -15.650 7.406 13.905 1.00 73.25 90 ILE A N 1
ATOM 704 C CA . ILE A 1 90 ? -14.779 6.244 14.145 1.00 73.25 90 ILE A CA 1
ATOM 705 C C . ILE A 1 90 ? -14.641 6.030 15.652 1.00 73.25 90 ILE A C 1
ATOM 707 O O . ILE A 1 90 ? -14.306 6.957 16.384 1.00 73.25 90 ILE A O 1
ATOM 711 N N . SER A 1 91 ? -14.891 4.808 16.123 1.00 69.50 91 SER A N 1
ATOM 712 C CA . SER A 1 91 ? -14.561 4.415 17.494 1.00 69.50 91 SER A CA 1
ATOM 713 C C . SER A 1 91 ? -13.080 4.018 17.575 1.00 69.50 91 SER A C 1
ATOM 715 O O . SER A 1 91 ? -12.669 3.158 16.795 1.00 69.50 91 SER A O 1
ATOM 717 N N . PRO A 1 92 ? -12.282 4.540 18.524 1.00 64.25 92 PRO A N 1
ATOM 718 C CA . PRO A 1 92 ? -10.832 4.305 18.608 1.00 64.25 92 PRO A CA 1
ATOM 719 C C . PRO A 1 92 ? -10.443 2.891 19.082 1.00 64.25 92 PRO A C 1
ATOM 721 O O . PRO A 1 92 ? -9.304 2.653 19.478 1.00 64.25 92 PRO A O 1
ATOM 724 N N . ASN A 1 93 ? -11.371 1.931 1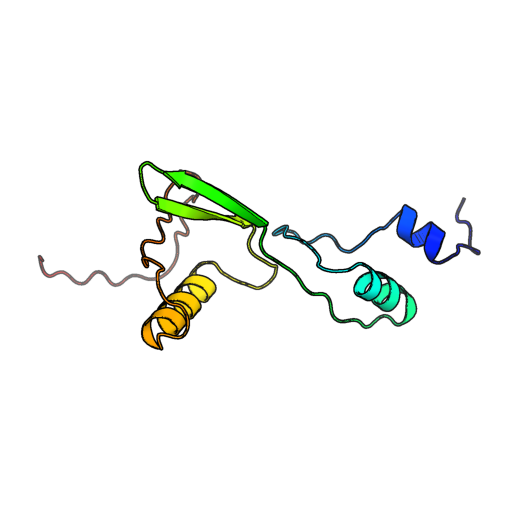9.071 1.00 62.00 93 ASN A N 1
ATOM 725 C CA . ASN A 1 93 ? -11.135 0.578 19.564 1.00 62.00 93 ASN A CA 1
ATOM 726 C C . ASN A 1 93 ? -10.354 -0.259 18.536 1.00 62.00 93 ASN A C 1
ATOM 728 O O . ASN A 1 93 ? -10.901 -1.152 17.893 1.00 62.00 93 ASN A O 1
ATOM 732 N N . CYS A 1 94 ? -9.070 0.053 18.367 1.00 58.59 94 CYS A 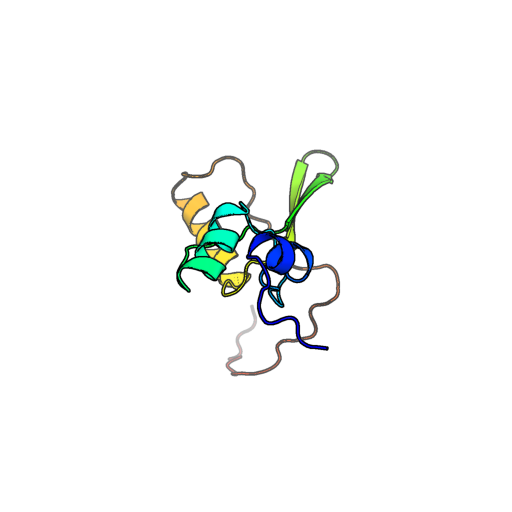N 1
ATOM 733 C CA . CYS A 1 94 ? -8.124 -0.791 17.650 1.00 58.59 94 CYS A CA 1
ATOM 734 C C . CYS A 1 94 ? -7.807 -2.002 18.535 1.00 58.59 94 CYS A C 1
ATOM 736 O O . CYS A 1 94 ? -7.040 -1.885 19.491 1.00 58.59 94 CYS A O 1
ATOM 738 N N . ARG A 1 95 ? -8.435 -3.152 18.258 1.00 60.19 95 ARG A N 1
ATOM 739 C CA . ARG A 1 95 ? -8.141 -4.412 18.952 1.00 60.19 95 ARG A CA 1
ATOM 740 C C . ARG A 1 95 ? -6.964 -5.101 18.258 1.00 60.19 95 ARG A C 1
ATOM 742 O O . ARG A 1 95 ? -7.136 -5.544 17.125 1.00 60.19 95 ARG A O 1
ATOM 749 N N . PRO A 1 96 ? -5.789 -5.214 18.900 1.00 53.84 96 PRO A N 1
ATOM 750 C CA . PRO A 1 96 ? -4.630 -5.853 18.282 1.00 53.84 96 PRO A CA 1
ATOM 751 C C . PRO A 1 96 ? -4.723 -7.391 18.230 1.00 53.84 96 PRO A C 1
ATOM 753 O O . PRO A 1 96 ? -3.829 -8.019 17.668 1.00 53.84 96 PRO A O 1
ATOM 756 N N . ASP A 1 97 ? -5.788 -8.002 18.766 1.00 52.16 97 ASP A N 1
ATOM 757 C CA . ASP A 1 97 ? -5.760 -9.412 19.157 1.00 52.16 97 ASP A CA 1
ATOM 758 C C . ASP A 1 97 ? -6.701 -10.321 18.344 1.00 52.16 97 ASP A C 1
ATOM 760 O O . ASP A 1 97 ? -7.873 -10.528 18.670 1.00 52.16 97 ASP A O 1
ATOM 764 N N . ARG A 1 98 ? -6.114 -10.975 17.335 1.00 42.91 98 ARG A N 1
ATOM 765 C CA . ARG A 1 98 ? -6.272 -12.423 17.097 1.00 42.91 98 ARG A CA 1
ATOM 766 C C . ARG A 1 98 ? -4.876 -13.031 16.827 1.00 42.91 98 ARG A C 1
ATOM 768 O O . ARG A 1 98 ? -3.988 -12.323 16.358 1.00 42.91 98 ARG A O 1
ATOM 775 N N . PRO A 1 99 ? -4.627 -14.297 17.209 1.00 43.06 99 PRO A N 1
ATOM 776 C CA . PRO A 1 99 ? -3.341 -14.741 17.736 1.00 43.06 99 PRO A CA 1
ATOM 777 C C . PRO A 1 99 ? -2.340 -15.096 16.636 1.00 43.06 99 PRO A C 1
ATOM 779 O O . PRO A 1 99 ? -2.318 -16.221 16.150 1.00 43.06 99 PRO A O 1
ATOM 782 N N . GLN A 1 100 ? -1.478 -14.145 16.288 1.00 38.91 100 GLN A N 1
ATOM 783 C CA . GLN A 1 100 ? -0.122 -14.392 15.784 1.00 38.91 100 GLN A CA 1
ATOM 784 C C . GLN A 1 100 ? 0.709 -13.104 15.874 1.00 38.91 100 GLN A C 1
ATOM 786 O O . GLN A 1 100 ? 1.346 -12.666 14.925 1.00 38.91 100 GLN A O 1
ATOM 791 N N . CYS A 1 101 ? 0.733 -12.483 17.052 1.00 35.97 101 CYS A N 1
ATOM 792 C CA . CYS A 1 101 ? 1.889 -11.677 17.426 1.00 35.97 101 CYS A CA 1
ATOM 793 C C . CYS A 1 101 ? 2.690 -12.487 18.448 1.00 35.97 101 CYS A C 1
ATOM 795 O O . CYS A 1 101 ? 2.322 -12.496 19.625 1.00 35.97 101 CYS A O 1
ATOM 797 N N . PRO A 1 102 ? 3.749 -13.212 18.035 1.00 38.38 102 PRO A N 1
ATOM 798 C CA . PRO A 1 102 ? 4.745 -13.634 18.997 1.00 38.38 102 PRO A CA 1
ATOM 799 C C . PRO A 1 102 ? 5.395 -12.367 19.561 1.00 38.38 102 PRO A C 1
ATOM 801 O O . PRO A 1 102 ? 5.575 -11.369 18.862 1.00 38.38 102 PRO A O 1
ATOM 804 N N . ALA A 1 103 ? 5.679 -12.419 20.854 1.00 41.38 103 ALA A N 1
ATOM 805 C CA . ALA A 1 103 ? 6.322 -11.380 21.631 1.00 41.38 103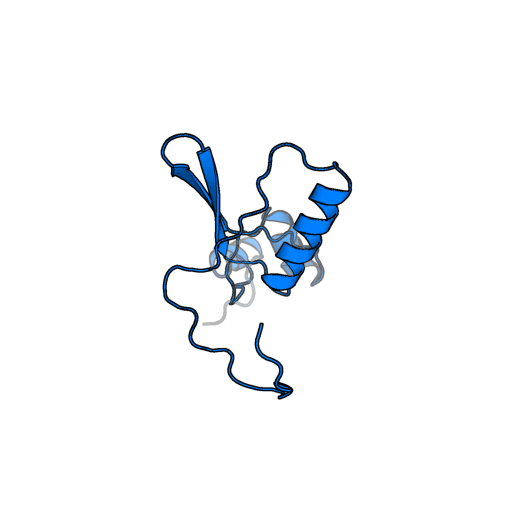 ALA A CA 1
ATOM 806 C C . ALA A 1 103 ? 7.419 -10.625 20.859 1.00 41.38 103 ALA A C 1
ATOM 808 O O . ALA A 1 103 ? 8.414 -11.216 20.442 1.00 41.38 103 ALA A O 1
ATOM 809 N N . LEU A 1 104 ? 7.301 -9.298 20.789 1.00 44.75 104 LEU A N 1
ATOM 810 C CA . LEU A 1 104 ? 8.488 -8.449 20.777 1.00 44.75 104 LEU A CA 1
ATOM 811 C C . LEU A 1 104 ? 8.940 -8.311 22.231 1.00 44.75 104 LEU A C 1
ATOM 813 O O . LEU A 1 104 ? 8.588 -7.376 22.945 1.00 44.75 104 LEU A O 1
ATOM 817 N N . ALA A 1 105 ? 9.652 -9.342 22.676 1.00 39.91 105 ALA A N 1
ATOM 818 C CA . ALA A 1 105 ? 10.489 -9.299 23.857 1.00 39.91 105 ALA A CA 1
ATOM 819 C C . ALA A 1 105 ? 11.784 -8.529 23.533 1.00 39.91 105 ALA A C 1
ATOM 821 O O . ALA A 1 105 ? 12.410 -8.774 22.502 1.00 39.91 105 ALA A O 1
ATOM 822 N N . GLY A 1 106 ? 12.182 -7.646 24.456 1.00 35.00 106 GLY A N 1
ATOM 823 C CA . GLY A 1 106 ? 13.405 -6.829 24.435 1.00 35.00 106 GLY A CA 1
ATOM 824 C C . GLY A 1 106 ? 13.116 -5.408 23.949 1.00 35.00 106 GLY A C 1
ATOM 825 O O . GLY A 1 106 ? 12.649 -5.224 22.838 1.00 35.00 106 GLY A O 1
ATOM 826 N N . THR A 1 107 ? 13.351 -4.316 24.674 1.00 42.75 107 THR A N 1
ATOM 827 C CA . THR A 1 107 ? 14.183 -3.985 25.850 1.00 42.75 107 THR A CA 1
ATOM 828 C C . THR A 1 107 ? 13.649 -2.587 26.244 1.00 42.75 107 THR A C 1
ATOM 830 O O . THR A 1 107 ? 13.386 -1.798 25.347 1.00 42.75 107 THR A O 1
ATOM 833 N N . SER A 1 108 ? 13.339 -2.186 27.472 1.00 30.98 108 SER A N 1
ATOM 834 C CA . SER A 1 108 ? 14.080 -2.262 28.721 1.00 30.98 108 SER A CA 1
ATOM 835 C C . SER A 1 108 ? 13.122 -2.089 29.900 1.00 30.98 108 SER A C 1
ATOM 837 O O . SER A 1 108 ? 12.151 -1.338 29.835 1.00 30.98 108 SER A O 1
ATOM 839 N N . ALA A 1 109 ? 13.459 -2.776 30.983 1.00 44.31 109 ALA A N 1
ATOM 840 C CA . ALA A 1 109 ? 12.906 -2.625 32.315 1.00 44.31 109 ALA A CA 1
ATOM 841 C C . ALA A 1 109 ? 12.621 -1.167 32.717 1.00 44.31 109 ALA A C 1
ATOM 843 O O . ALA A 1 109 ? 13.473 -0.302 32.541 1.00 44.31 109 ALA A O 1
ATOM 844 N N . HIS A 1 110 ? 11.455 -0.945 33.324 1.00 32.84 110 HIS A N 1
ATOM 845 C CA . HIS A 1 110 ? 11.335 -0.365 34.665 1.00 32.84 110 HIS A CA 1
ATOM 846 C C . 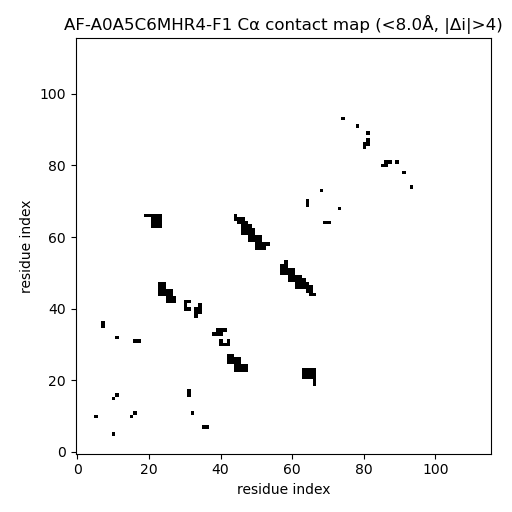HIS A 1 110 ? 9.895 -0.571 35.164 1.00 32.84 110 HIS A C 1
ATOM 848 O O . HIS A 1 110 ? 9.038 0.300 35.066 1.00 32.84 110 HIS A O 1
ATOM 854 N N . CYS A 1 111 ? 9.628 -1.767 35.695 1.00 31.19 111 CYS A N 1
ATOM 855 C CA . CYS A 1 111 ? 8.617 -1.918 36.735 1.00 31.19 111 CYS A CA 1
ATOM 856 C C . CYS A 1 111 ? 9.240 -1.376 38.020 1.00 31.19 111 CYS A C 1
ATOM 858 O O . CYS A 1 111 ? 10.188 -1.972 38.529 1.00 31.19 111 CYS A O 1
ATOM 860 N N . THR A 1 112 ? 8.720 -0.267 38.532 1.00 45.09 112 THR A N 1
ATOM 861 C CA . THR A 1 112 ? 8.917 0.082 39.936 1.00 45.09 112 THR A CA 1
ATOM 862 C C . THR A 1 112 ? 7.561 -0.000 40.605 1.00 45.09 112 THR A C 1
ATOM 864 O O . THR A 1 112 ? 6.568 0.546 40.130 1.00 45.09 112 THR A O 1
ATOM 867 N N . GLU A 1 113 ? 7.554 -0.791 41.660 1.00 46.50 113 GLU A N 1
ATOM 868 C CA . GLU A 1 113 ? 6.420 -1.229 42.443 1.00 46.50 113 GLU A CA 1
ATOM 869 C C . GLU A 1 113 ? 5.647 -0.045 43.027 1.00 46.50 113 GLU A C 1
ATOM 871 O O . GLU A 1 113 ? 6.194 0.791 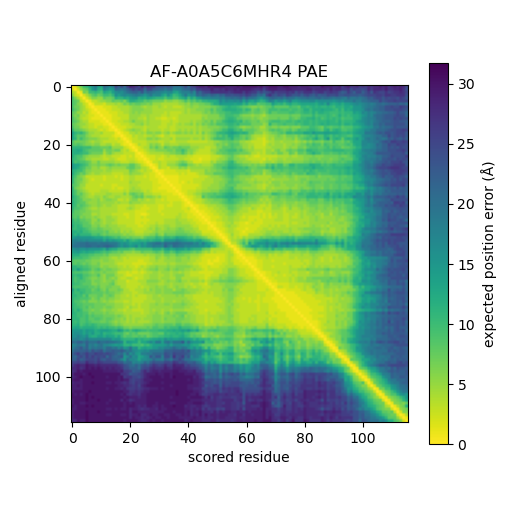43.741 1.00 46.50 113 GLU A O 1
ATOM 876 N N . ALA A 1 114 ? 4.347 -0.027 42.782 1.00 37.47 114 ALA A N 1
ATOM 877 C CA . ALA A 1 114 ? 3.354 0.381 43.758 1.00 37.47 114 ALA A CA 1
ATOM 878 C C . ALA A 1 114 ? 2.047 -0.241 43.286 1.00 37.47 114 ALA A C 1
ATOM 880 O O . ALA A 1 114 ? 1.654 -0.048 42.136 1.00 37.47 114 ALA A O 1
ATOM 881 N N . GLY A 1 115 ? 1.422 -1.043 44.146 1.00 46.78 115 GLY A N 1
ATOM 882 C CA . GLY A 1 115 ? 0.124 -1.624 43.847 1.00 46.78 115 GLY A CA 1
ATOM 883 C C . GLY A 1 115 ? -0.855 -0.542 43.401 1.00 46.78 115 GLY A C 1
ATOM 884 O O . GLY A 1 115 ? -1.036 0.457 44.097 1.00 46.78 115 GLY A O 1
ATOM 885 N N . CYS A 1 116 ? -1.448 -0.763 42.235 1.00 34.56 116 CYS A N 1
ATOM 886 C CA . CYS A 1 116 ? -2.651 -0.109 41.751 1.00 34.56 116 CYS A CA 1
ATOM 887 C C . CYS A 1 116 ? -3.302 -1.056 40.742 1.00 34.56 116 CYS A C 1
ATOM 889 O O . CYS A 1 116 ? -2.575 -1.509 39.826 1.00 34.56 116 CYS A O 1
#

Secondary structure (DSSP, 8-state):
---S---HHHHHHH--S---TT--EEE-SHHHHHHHHHS----EEE-EEEEEEETTEEEEEEEE--TT--HHHHHHHHHHHHHTTSS-S--------SS-------S---------

pLDDT: mean 75.96, std 18.48, range [30.98, 91.88]

Sequence (116 aa):
MIAPDVTLDELLEVMPGPDFPTGGIICGGMGIRQAYLTGRSTLALRSRTHFETEKNSDVIVVTEIPYMETRDRIREKLELLVAEERIKRISPNCRPDRPQCPALAGTSAHCTEAGC

InterPro domains:
  IPR002205 DNA topoisomerase, type IIA, domain A [PF00521] (10-91)
  IPR013758 DNA topoisomerase, type IIA, domain A, alpha-beta [G3DSA:3.90.199.10] (1-90)
  IPR013760 DNA topoisomerase, type IIA-like domain superfamily [SSF56719] (4-91)
  IPR050220 Type II DNA Topoisomerases [PTHR43493] (3-91)

Mean predicted aligned error: 12.01 Å

Organism: NCBI:txid1653850

Solvent-accessible surface area (backbone atoms only — not comparable to full-atom values): 7899 Å² total; per-residue (Å²): 137,85,76,88,86,70,53,71,68,64,48,35,72,77,52,75,63,88,86,56,98,51,50,47,41,76,61,64,67,66,34,48,56,41,24,75,73,70,74,60,61,72,78,48,70,36,56,39,67,51,80,44,80,47,104,89,47,81,42,80,45,73,81,27,52,32,78,96,63,51,74,66,60,53,49,52,55,51,54,51,38,44,75,68,58,76,50,76,96,74,79,88,78,80,76,88,82,72,99,78,76,77,80,86,74,83,85,79,90,80,89,76,92,69,96,128